Protein AF-A0A8T1TJN2-F1 (afdb_monomer_lite)

Organism: NCBI:txid29920

Sequence (98 aa):
RSKHPNYESDMRDASIAASGTLLPWVSQKASNRFAWVRWVVTGNLLLSFCESKETRQYTKLNPISVTTLTSLMEALTKAVETTIGEEMSDDFGLIMDG

Foldseek 3Di:
DVVCPCVVVVQVVCCVVPPNDPVVVDDLVRVLLVVLLCCCVVVVHDLCLLVDPVCVVPDPRDRDDSVRNVVVVVVVVVVVVVVVVVVDDPDDDDDDDD

Radius of gyration: 18.53 Å; chains: 1; bounding box: 46×30×45 Å

pLDDT: mean 88.86, std 12.35, range [51.56, 98.31]

Structure (mmCIF, N/CA/C/O backbone):
data_AF-A0A8T1TJN2-F1
#
_entry.id   AF-A0A8T1TJN2-F1
#
loop_
_atom_site.group_PDB
_atom_site.id
_atom_site.type_symbol
_atom_site.label_atom_id
_atom_site.label_alt_id
_atom_site.label_comp_id
_atom_site.label_asym_id
_atom_site.label_entity_id
_atom_site.label_seq_id
_atom_site.pdbx_PDB_ins_code
_atom_site.Cart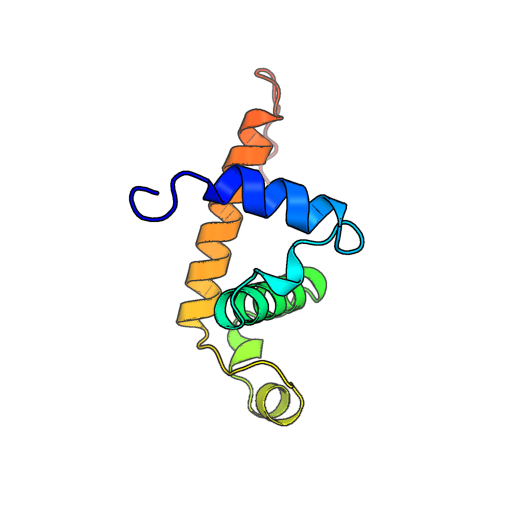n_x
_atom_site.Cartn_y
_atom_site.Cartn_z
_atom_site.occupancy
_atom_site.B_iso_or_equiv
_atom_site.auth_seq_id
_atom_site.auth_comp_id
_atom_site.auth_asym_id
_atom_site.auth_atom_id
_atom_site.pdbx_PDB_model_num
ATOM 1 N N . ARG A 1 1 ? 25.020 2.549 7.844 1.00 51.56 1 ARG A N 1
ATOM 2 C CA . ARG A 1 1 ? 26.059 1.666 7.256 1.00 51.56 1 ARG A CA 1
ATOM 3 C C . ARG A 1 1 ? 27.437 1.817 7.934 1.00 51.56 1 ARG A C 1
ATOM 5 O O . ARG A 1 1 ? 28.106 0.812 8.065 1.00 51.56 1 ARG A O 1
ATOM 12 N N . SER A 1 2 ? 27.843 2.985 8.469 1.00 58.06 2 SER A N 1
ATOM 13 C CA . SER A 1 2 ? 29.153 3.173 9.152 1.00 58.06 2 SER A CA 1
ATOM 14 C C . SER A 1 2 ? 29.291 2.583 10.568 1.00 58.06 2 SER A C 1
ATOM 16 O O . SER A 1 2 ? 30.381 2.593 11.128 1.00 58.06 2 SER A O 1
ATOM 18 N N . LYS A 1 3 ? 28.202 2.095 11.175 1.00 70.94 3 LYS A N 1
ATOM 19 C CA . LYS A 1 3 ? 28.193 1.569 12.555 1.00 70.94 3 LYS A CA 1
ATOM 20 C C . LYS A 1 3 ? 28.354 0.045 12.640 1.00 70.94 3 LYS A C 1
ATOM 22 O O . LYS A 1 3 ? 28.657 -0.453 13.712 1.00 70.94 3 LYS A O 1
ATOM 27 N N . HIS A 1 4 ? 28.165 -0.668 11.527 1.00 70.12 4 HIS A N 1
ATOM 28 C CA . HIS A 1 4 ? 28.251 -2.130 11.455 1.00 70.12 4 HIS A CA 1
ATOM 29 C C . HIS A 1 4 ? 28.940 -2.528 10.143 1.00 70.12 4 HI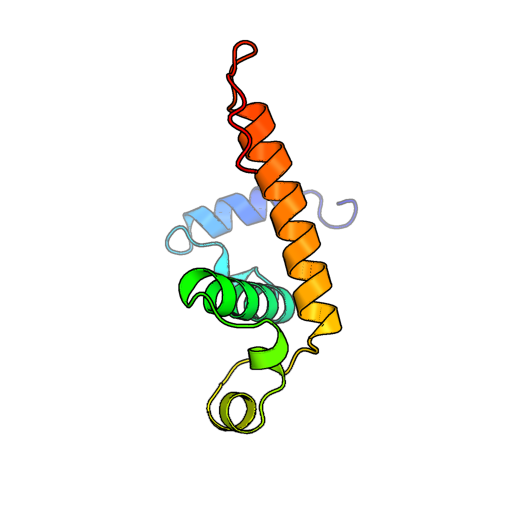S A C 1
ATOM 31 O O . HIS A 1 4 ? 28.258 -2.772 9.146 1.00 70.12 4 HIS A O 1
ATOM 37 N N . PRO A 1 5 ? 30.286 -2.523 10.112 1.00 79.88 5 PRO A N 1
ATOM 38 C CA . PRO A 1 5 ? 31.070 -2.784 8.901 1.00 79.88 5 PRO A CA 1
ATOM 39 C C . PRO A 1 5 ? 30.817 -4.177 8.311 1.00 79.88 5 PRO A C 1
ATOM 41 O O . PRO A 1 5 ? 30.905 -4.367 7.105 1.00 79.88 5 PRO A O 1
ATOM 44 N N . ASN A 1 6 ? 30.471 -5.133 9.168 1.00 82.94 6 ASN A N 1
ATOM 45 C CA . ASN A 1 6 ? 30.205 -6.529 8.845 1.00 82.94 6 ASN A CA 1
ATOM 46 C C . ASN A 1 6 ? 28.710 -6.852 8.680 1.00 82.94 6 ASN A C 1
ATOM 48 O O . ASN A 1 6 ? 28.384 -8.009 8.443 1.00 82.94 6 ASN A O 1
ATOM 52 N N . TYR A 1 7 ? 27.810 -5.860 8.753 1.00 77.12 7 TYR A N 1
ATOM 53 C CA . TYR A 1 7 ? 26.354 -6.070 8.721 1.00 77.12 7 TYR A CA 1
ATOM 54 C C . TYR A 1 7 ? 25.905 -6.986 7.583 1.00 77.12 7 TYR A C 1
ATOM 56 O O . TYR A 1 7 ? 25.098 -7.876 7.801 1.00 77.12 7 TYR A O 1
ATOM 64 N N . GLU A 1 8 ? 26.436 -6.787 6.378 1.00 74.50 8 GLU A N 1
ATOM 65 C CA . GLU A 1 8 ? 26.049 -7.579 5.208 1.00 74.50 8 GLU A CA 1
ATOM 66 C C . GLU A 1 8 ? 26.548 -9.020 5.261 1.00 74.50 8 GLU A C 1
ATOM 68 O O . GLU A 1 8 ? 25.870 -9.904 4.743 1.00 74.50 8 GLU A O 1
ATOM 73 N N . SER A 1 9 ? 27.710 -9.257 5.877 1.00 78.12 9 SER A N 1
ATOM 74 C CA . SER A 1 9 ? 28.226 -10.611 6.095 1.00 78.12 9 SER A CA 1
ATOM 75 C C . SER A 1 9 ? 27.384 -11.313 7.151 1.00 78.12 9 SER A C 1
ATOM 77 O O . SER A 1 9 ? 26.815 -12.361 6.870 1.00 78.12 9 SER A O 1
ATOM 79 N N . ASP A 1 10 ? 27.192 -10.665 8.302 1.00 73.56 10 ASP A N 1
ATOM 80 C CA . ASP A 1 10 ? 26.393 -11.191 9.408 1.00 73.56 10 ASP A CA 1
ATOM 81 C C . ASP A 1 10 ? 24.952 -11.498 8.957 1.00 73.56 10 ASP A C 1
ATOM 83 O O . ASP A 1 10 ? 24.377 -12.514 9.344 1.00 73.56 10 ASP A O 1
ATOM 87 N N . MET A 1 11 ? 24.367 -10.655 8.092 1.00 73.12 11 MET A N 1
ATOM 88 C CA . MET A 1 11 ? 23.038 -10.892 7.521 1.00 73.12 11 MET A CA 1
ATOM 89 C C . MET A 1 11 ? 22.999 -12.106 6.589 1.00 73.12 11 MET A C 1
ATOM 91 O O . MET A 1 11 ? 22.032 -12.866 6.630 1.00 73.12 11 MET A O 1
ATOM 95 N N . ARG A 1 12 ? 24.010 -12.280 5.726 1.00 72.38 12 ARG A N 1
ATOM 96 C CA . ARG A 1 12 ? 24.088 -13.434 4.817 1.00 72.38 12 ARG A CA 1
ATOM 97 C C . ARG A 1 12 ? 24.276 -14.724 5.601 1.00 72.38 12 ARG A C 1
ATOM 99 O O . ARG A 1 12 ? 23.542 -15.677 5.359 1.00 72.38 12 ARG A O 1
ATOM 106 N N . ASP A 1 13 ? 25.173 -14.723 6.578 1.00 71.62 13 ASP A N 1
ATOM 107 C CA . ASP A 1 13 ? 25.452 -15.890 7.414 1.00 71.62 13 ASP A CA 1
ATOM 108 C C . ASP A 1 13 ? 24.221 -16.277 8.246 1.00 71.62 13 ASP A C 1
ATOM 110 O O . ASP A 1 13 ? 23.832 -17.446 8.289 1.00 71.62 13 ASP A O 1
ATOM 114 N N . ALA A 1 14 ? 23.523 -15.292 8.824 1.00 65.12 14 ALA A N 1
ATOM 115 C CA . ALA A 1 14 ? 22.273 -15.526 9.543 1.00 65.12 14 ALA A CA 1
ATOM 116 C C . ALA A 1 14 ? 21.146 -16.023 8.623 1.00 65.12 14 ALA A C 1
ATOM 118 O O . ALA A 1 14 ? 20.384 -16.902 9.021 1.00 65.12 14 ALA A O 1
ATOM 119 N N . SER A 1 15 ? 21.038 -15.505 7.396 1.00 61.50 15 SER A N 1
ATOM 120 C CA . SER A 1 15 ? 20.061 -15.973 6.403 1.00 61.50 15 SER A CA 1
ATOM 121 C C . SER A 1 15 ? 20.293 -17.431 6.000 1.00 61.50 15 SER A C 1
ATOM 123 O O . SER A 1 15 ? 19.330 -18.159 5.765 1.00 61.50 15 SER A O 1
ATOM 125 N N . ILE A 1 16 ? 21.557 -17.856 5.918 1.00 61.16 16 ILE A N 1
ATOM 126 C CA . ILE A 1 16 ? 21.946 -19.235 5.597 1.00 61.16 16 ILE A CA 1
ATOM 127 C C . ILE A 1 16 ? 21.686 -20.163 6.796 1.00 61.16 16 ILE A C 1
ATOM 129 O O . ILE A 1 16 ? 21.185 -21.270 6.615 1.00 61.16 16 ILE A O 1
ATOM 133 N N . ALA A 1 17 ? 21.967 -19.710 8.022 1.00 62.81 17 ALA A N 1
ATOM 134 C CA . ALA A 1 17 ? 21.786 -20.501 9.241 1.00 62.81 17 ALA A CA 1
ATOM 135 C C . ALA A 1 17 ? 20.319 -20.606 9.712 1.00 62.81 17 ALA A C 1
ATOM 137 O O . ALA A 1 17 ? 19.933 -21.603 10.324 1.00 62.81 17 ALA A O 1
ATOM 138 N N . ALA A 1 18 ? 19.483 -19.600 9.438 1.00 57.84 18 ALA A N 1
ATOM 139 C CA . ALA A 1 18 ? 18.106 -19.516 9.925 1.00 57.84 18 ALA A CA 1
ATOM 140 C C . ALA A 1 18 ? 17.082 -19.840 8.826 1.00 57.84 18 ALA A C 1
ATOM 142 O O . ALA A 1 18 ? 16.457 -18.940 8.277 1.00 57.84 18 ALA A O 1
ATOM 143 N N . SER A 1 19 ? 16.876 -21.124 8.508 1.00 60.50 19 SER A N 1
ATOM 144 C CA . SER A 1 19 ? 15.769 -21.607 7.644 1.00 60.50 19 SER A CA 1
ATOM 145 C C . SER A 1 19 ? 15.563 -20.854 6.306 1.00 60.50 19 SER A C 1
ATOM 147 O O . SER A 1 19 ? 14.476 -20.914 5.736 1.00 60.50 19 SER A O 1
ATOM 149 N N . GLY A 1 20 ? 16.564 -20.118 5.805 1.00 66.50 20 GLY A N 1
ATOM 150 C CA . GLY A 1 20 ? 16.449 -19.287 4.605 1.00 66.50 20 GLY A CA 1
ATOM 151 C C . GLY A 1 20 ? 15.561 -18.039 4.734 1.00 66.50 20 GLY A C 1
ATOM 152 O O . GLY A 1 20 ? 15.124 -17.526 3.706 1.00 66.50 20 GLY A O 1
ATOM 153 N N . THR A 1 21 ? 15.244 -17.544 5.942 1.00 66.75 21 THR A N 1
ATOM 154 C CA . THR A 1 21 ? 14.315 -16.407 6.105 1.00 66.75 21 THR A CA 1
ATOM 155 C C . THR A 1 21 ? 14.874 -15.259 6.948 1.00 66.75 21 THR A C 1
ATOM 157 O O . THR A 1 21 ? 15.407 -15.448 8.039 1.00 66.75 21 THR A O 1
ATOM 160 N N . LEU A 1 22 ? 14.680 -14.027 6.466 1.00 74.62 22 LEU A N 1
ATOM 161 C CA . LEU A 1 22 ? 15.127 -12.797 7.134 1.00 74.62 22 LEU A CA 1
ATOM 162 C C . LEU A 1 22 ? 14.120 -12.241 8.152 1.00 74.62 22 LEU A C 1
ATOM 164 O O . LEU A 1 22 ? 14.388 -11.224 8.787 1.00 74.62 22 LEU A O 1
ATOM 168 N N . LEU A 1 23 ? 12.969 -12.895 8.331 1.00 72.94 23 LEU A N 1
ATOM 169 C CA . LEU A 1 23 ? 11.891 -12.448 9.223 1.00 72.94 23 LEU A CA 1
ATOM 170 C C . LEU A 1 23 ?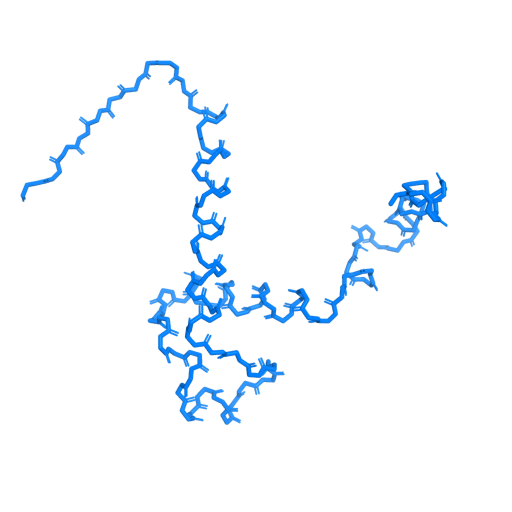 12.341 -12.108 10.656 1.00 72.94 23 LEU A C 1
ATOM 172 O O . LEU A 1 23 ? 11.852 -11.099 11.165 1.00 72.94 23 LEU A O 1
ATOM 176 N N . PRO A 1 24 ? 13.275 -12.844 11.300 1.00 77.62 24 PRO A N 1
ATOM 177 C CA . PRO A 1 24 ? 13.752 -12.489 12.642 1.00 77.62 24 PRO A CA 1
ATOM 178 C C . PRO A 1 24 ? 14.420 -11.108 12.727 1.00 77.62 24 PRO A C 1
ATOM 180 O O . PRO A 1 24 ? 14.493 -10.525 13.805 1.00 77.62 24 PRO A O 1
ATOM 183 N N . TRP A 1 25 ? 14.897 -10.578 11.598 1.00 78.25 25 TRP A N 1
ATOM 184 C CA . TRP A 1 25 ? 15.633 -9.316 11.506 1.00 78.25 25 TRP A CA 1
ATOM 185 C C . TRP A 1 25 ? 14.764 -8.142 11.039 1.00 78.25 25 TRP A C 1
ATOM 187 O O . TRP A 1 25 ? 15.201 -6.990 11.062 1.00 78.25 25 TRP A O 1
ATOM 197 N N . VAL A 1 26 ? 13.524 -8.406 10.617 1.00 85.81 26 VAL A N 1
ATOM 198 C CA . VAL A 1 26 ? 12.585 -7.362 10.203 1.00 85.81 26 VAL A CA 1
ATOM 199 C C . VAL A 1 26 ? 11.942 -6.746 11.441 1.00 85.81 26 VAL A C 1
ATOM 201 O O . VAL A 1 26 ? 11.370 -7.437 12.281 1.00 85.81 26 VAL A O 1
ATOM 204 N N . SER A 1 27 ? 11.992 -5.414 11.553 1.00 91.25 27 SER A N 1
ATOM 205 C CA . SER A 1 27 ? 11.331 -4.726 12.668 1.00 91.25 27 SER A CA 1
ATOM 206 C C . SER A 1 27 ? 9.827 -5.022 12.696 1.00 91.25 27 SER A C 1
ATOM 208 O O . SER A 1 27 ? 9.162 -5.005 11.657 1.00 91.25 27 SER A O 1
ATOM 210 N N . GLN A 1 28 ? 9.253 -5.168 13.893 1.00 90.69 28 GLN A N 1
ATOM 211 C CA . GLN A 1 28 ? 7.812 -5.402 14.053 1.00 90.69 28 GLN A CA 1
ATOM 212 C C . GLN A 1 28 ? 6.959 -4.328 13.356 1.00 90.69 28 GLN A C 1
ATOM 214 O O . GLN A 1 28 ? 5.892 -4.614 12.815 1.00 90.69 28 GLN A O 1
ATOM 219 N N . LYS A 1 29 ? 7.444 -3.080 13.331 1.00 92.88 29 LYS A N 1
ATOM 220 C CA . LYS A 1 29 ? 6.789 -1.962 12.641 1.00 92.88 29 LYS A CA 1
ATOM 221 C C . LYS A 1 29 ? 6.726 -2.182 11.127 1.00 92.88 29 LYS A C 1
ATOM 223 O O . LYS A 1 29 ? 5.683 -1.921 10.531 1.00 92.88 29 LYS A O 1
ATOM 228 N N . ALA A 1 30 ? 7.814 -2.647 10.515 1.00 93.25 30 ALA A N 1
ATOM 229 C CA . ALA A 1 30 ? 7.850 -2.961 9.088 1.00 93.25 30 ALA A CA 1
ATOM 230 C C . ALA A 1 30 ? 6.943 -4.157 8.767 1.00 93.25 30 ALA A C 1
ATOM 232 O O . ALA A 1 30 ? 6.110 -4.052 7.870 1.00 93.25 30 ALA A O 1
ATOM 233 N N . SER A 1 31 ? 7.009 -5.225 9.568 1.00 93.31 31 SER A N 1
ATOM 234 C CA . SER A 1 31 ? 6.133 -6.396 9.426 1.00 93.31 31 SER A CA 1
ATOM 235 C C . SER A 1 31 ? 4.651 -6.023 9.515 1.00 93.31 31 SER A C 1
ATOM 237 O O . SER A 1 31 ? 3.852 -6.463 8.693 1.00 93.31 31 SER A O 1
ATOM 239 N N . ASN A 1 32 ? 4.277 -5.150 10.458 1.00 96.38 32 ASN A N 1
ATOM 240 C CA . ASN A 1 32 ? 2.899 -4.679 10.604 1.00 96.38 32 ASN A CA 1
ATOM 241 C C . ASN A 1 32 ? 2.415 -3.890 9.380 1.00 96.38 32 ASN A C 1
ATOM 243 O O . ASN A 1 32 ? 1.301 -4.097 8.909 1.00 96.38 32 ASN A O 1
ATOM 247 N N . ARG A 1 33 ? 3.251 -2.987 8.854 1.00 96.62 33 ARG A N 1
ATOM 248 C CA . ARG A 1 33 ? 2.931 -2.205 7.648 1.00 96.62 33 ARG A CA 1
ATOM 249 C C . ARG A 1 33 ? 2.749 -3.109 6.433 1.00 96.62 33 ARG A C 1
ATOM 251 O O . ARG A 1 33 ? 1.761 -2.966 5.723 1.00 96.62 33 ARG A O 1
ATOM 258 N N . PHE A 1 34 ? 3.666 -4.055 6.239 1.00 95.75 34 PHE A N 1
ATOM 259 C CA . PHE A 1 34 ? 3.579 -5.030 5.158 1.00 95.75 34 PHE A CA 1
ATOM 260 C C . PHE A 1 34 ? 2.304 -5.876 5.257 1.00 95.75 34 PHE A C 1
ATOM 262 O O . PHE A 1 34 ? 1.608 -6.044 4.260 1.00 95.75 34 PHE A O 1
ATOM 269 N N . ALA A 1 35 ? 1.953 -6.352 6.455 1.00 97.00 35 ALA A N 1
ATOM 270 C CA . ALA A 1 35 ? 0.739 -7.136 6.665 1.00 97.00 35 ALA A CA 1
ATOM 271 C C . ALA A 1 35 ? -0.537 -6.358 6.297 1.00 97.00 35 ALA A C 1
ATOM 273 O O . ALA A 1 35 ? -1.410 -6.912 5.633 1.00 97.00 35 ALA A O 1
ATOM 274 N N . TRP A 1 36 ? -0.628 -5.074 6.667 1.00 98.12 36 TRP A N 1
ATOM 275 C CA . TRP A 1 36 ? -1.758 -4.219 6.290 1.00 98.12 36 TRP A CA 1
ATOM 276 C C . TRP A 1 36 ? -1.878 -4.026 4.778 1.00 98.12 36 TRP A C 1
ATOM 278 O O . TRP A 1 36 ? -2.959 -4.218 4.226 1.00 98.12 36 TRP A O 1
ATOM 288 N N . VAL A 1 37 ? -0.773 -3.681 4.113 1.00 97.88 37 VAL A N 1
ATOM 289 C CA . VAL A 1 37 ? -0.742 -3.486 2.656 1.00 97.88 37 VAL A CA 1
ATOM 290 C C . VAL A 1 37 ? -1.118 -4.777 1.935 1.00 97.88 37 VAL A C 1
ATOM 292 O O . VAL A 1 37 ? -2.010 -4.773 1.091 1.00 97.88 37 VAL A O 1
ATOM 295 N N . ARG A 1 38 ? -0.508 -5.904 2.321 1.00 97.50 38 ARG A N 1
ATOM 296 C CA . ARG A 1 38 ? -0.812 -7.215 1.742 1.00 97.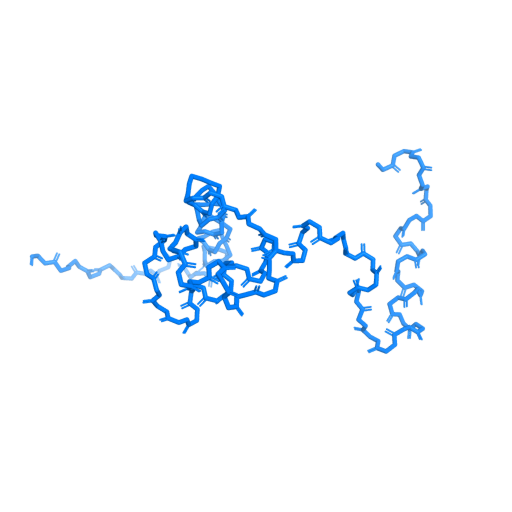50 38 ARG A CA 1
ATOM 297 C C . ARG A 1 38 ? -2.291 -7.561 1.877 1.00 97.50 38 ARG A C 1
ATOM 299 O O . ARG A 1 38 ? -2.890 -8.009 0.910 1.00 97.50 38 ARG A O 1
ATOM 306 N N . TRP A 1 39 ? -2.880 -7.358 3.054 1.00 97.75 39 TRP A N 1
ATOM 307 C CA . TRP A 1 39 ? -4.287 -7.688 3.276 1.00 97.75 39 TRP A CA 1
ATOM 308 C C . TRP A 1 39 ? -5.210 -6.864 2.377 1.00 97.75 39 TRP A C 1
ATOM 310 O O . TRP A 1 39 ? -6.075 -7.421 1.708 1.00 97.75 39 TRP A O 1
ATOM 320 N N . VAL A 1 40 ? -4.988 -5.554 2.311 1.00 97.62 40 VAL A N 1
ATOM 321 C CA . VAL A 1 40 ? -5.806 -4.639 1.507 1.00 97.62 40 VAL A CA 1
ATOM 322 C C . VAL A 1 40 ? -5.699 -4.960 0.018 1.00 97.62 40 VAL A C 1
ATOM 324 O O . VAL A 1 40 ? -6.725 -5.064 -0.648 1.00 97.62 40 VAL A O 1
ATOM 327 N N . VAL A 1 41 ? -4.483 -5.198 -0.482 1.00 96.94 41 VAL A N 1
ATOM 328 C CA . VAL A 1 41 ? -4.232 -5.542 -1.890 1.00 96.94 41 VAL A CA 1
ATOM 329 C C . VAL A 1 41 ? -4.819 -6.907 -2.244 1.00 96.94 41 VAL A C 1
ATOM 331 O O . VAL A 1 41 ? -5.586 -7.020 -3.193 1.00 96.94 41 VAL A O 1
ATOM 334 N N . THR A 1 42 ? -4.498 -7.956 -1.480 1.00 97.62 42 THR A N 1
ATOM 335 C CA . THR A 1 42 ? -4.962 -9.320 -1.788 1.00 97.62 42 THR A CA 1
ATOM 336 C C . THR A 1 42 ? -6.471 -9.477 -1.591 1.00 97.62 42 THR A C 1
ATOM 338 O O . THR A 1 42 ? -7.099 -10.267 -2.286 1.00 97.62 42 THR A O 1
ATOM 341 N N . GLY A 1 43 ? -7.060 -8.732 -0.654 1.00 96.81 43 GLY A N 1
ATOM 342 C CA . GLY A 1 43 ? -8.500 -8.734 -0.408 1.00 96.81 43 GLY A CA 1
ATOM 343 C C . GLY A 1 43 ? -9.295 -7.754 -1.271 1.00 96.81 43 GLY A C 1
ATOM 344 O O . GLY A 1 43 ? -10.512 -7.715 -1.121 1.00 96.81 43 GLY A O 1
ATOM 345 N N . ASN A 1 44 ? -8.639 -6.951 -2.120 1.00 96.75 44 ASN A N 1
ATOM 346 C CA . ASN A 1 44 ? -9.252 -5.848 -2.868 1.00 96.75 44 ASN A CA 1
ATOM 347 C C . ASN A 1 44 ? -10.174 -4.972 -1.990 1.00 96.75 44 ASN A C 1
ATOM 349 O O . ASN A 1 44 ? -11.337 -4.722 -2.311 1.00 96.75 44 ASN A O 1
ATOM 353 N N . LEU A 1 45 ? -9.670 -4.576 -0.819 1.00 97.06 45 LEU A N 1
ATOM 354 C CA . LEU A 1 45 ? -10.438 -3.848 0.191 1.00 97.06 45 LEU A CA 1
ATOM 355 C C . LEU A 1 45 ? -10.233 -2.337 0.059 1.00 97.06 45 LEU A C 1
ATOM 357 O O . LEU A 1 45 ? -9.182 -1.862 -0.367 1.00 97.06 45 LEU A O 1
ATOM 361 N N . LEU A 1 46 ? -11.223 -1.563 0.508 1.00 96.94 46 LEU A N 1
ATOM 362 C CA . LEU A 1 46 ? -11.088 -0.110 0.626 1.00 96.94 46 LEU A CA 1
ATOM 363 C C . LEU A 1 46 ? -9.975 0.255 1.617 1.00 96.94 46 LEU A C 1
ATOM 365 O O . LEU A 1 46 ? -9.835 -0.385 2.656 1.00 96.94 46 LEU A O 1
ATOM 369 N N . LEU A 1 47 ? -9.247 1.351 1.377 1.00 96.38 47 LEU A N 1
ATOM 370 C CA . LEU A 1 47 ? -8.214 1.816 2.318 1.00 96.38 47 LEU A CA 1
ATOM 371 C C . LEU A 1 47 ? -8.795 2.175 3.697 1.00 96.38 47 LEU A C 1
ATOM 373 O O . LEU A 1 47 ? -8.139 1.969 4.715 1.00 96.38 47 LEU A O 1
ATOM 377 N N . SER A 1 48 ? -10.051 2.639 3.740 1.00 96.81 48 SER A N 1
ATOM 378 C CA . SER A 1 48 ? -10.798 2.919 4.977 1.00 96.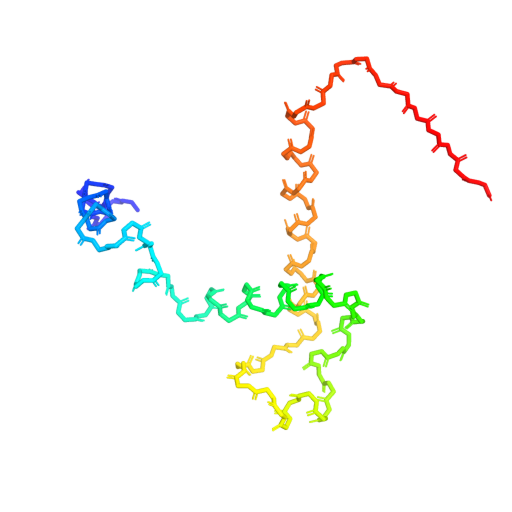81 48 SER A CA 1
ATOM 379 C C . SER A 1 48 ? -11.025 1.689 5.858 1.00 96.81 48 SER A C 1
ATOM 381 O O . SER A 1 48 ? -11.288 1.832 7.054 1.00 96.81 48 SER A O 1
ATOM 383 N N . PHE A 1 49 ? -10.862 0.481 5.309 1.00 97.31 49 PHE A N 1
ATOM 384 C CA . PHE A 1 49 ? -10.979 -0.779 6.037 1.00 97.31 49 PHE A CA 1
ATOM 385 C C . PHE A 1 49 ? -10.117 -0.798 7.300 1.00 97.31 49 PHE A C 1
ATOM 387 O O . PHE A 1 49 ? -10.577 -1.250 8.351 1.00 97.31 49 PHE A O 1
ATOM 394 N N . CYS A 1 50 ? -8.898 -0.251 7.229 1.00 96.50 50 CYS A N 1
ATOM 395 C CA . CYS A 1 50 ? -7.963 -0.306 8.344 1.00 96.50 50 CYS A CA 1
ATOM 396 C C . CYS A 1 50 ? -8.477 0.436 9.587 1.00 96.50 50 CYS A C 1
ATOM 398 O O . CYS A 1 50 ? -8.131 0.034 10.691 1.00 96.50 50 CYS A O 1
ATOM 400 N N . GLU A 1 51 ? -9.320 1.463 9.445 1.00 97.75 51 GLU A N 1
ATOM 401 C CA . GLU A 1 51 ? -9.878 2.250 10.555 1.00 97.75 51 GLU A CA 1
ATOM 402 C C . GLU A 1 51 ? -11.268 1.794 11.020 1.00 97.75 51 GLU A C 1
ATOM 404 O O . GLU A 1 51 ? -11.748 2.282 12.045 1.00 97.75 51 GLU A O 1
ATOM 409 N N . SER A 1 52 ? -11.902 0.840 10.331 1.00 97.31 52 SER A N 1
ATOM 410 C CA . SER A 1 52 ? -13.216 0.321 10.738 1.00 97.31 52 SER A CA 1
ATOM 411 C C . SER A 1 52 ? -13.174 -0.326 12.128 1.00 97.31 52 SER A C 1
ATOM 413 O O . SER A 1 52 ? -12.222 -1.028 12.485 1.00 97.31 52 SER A O 1
ATOM 415 N N . LYS A 1 53 ? -14.219 -0.089 12.932 1.00 97.00 53 LYS A N 1
ATOM 416 C CA . LYS A 1 53 ? -14.284 -0.556 14.326 1.00 97.00 53 LYS A CA 1
ATOM 417 C C . LYS A 1 53 ? -14.237 -2.077 14.405 1.00 97.00 53 LYS A C 1
ATOM 419 O O . LYS A 1 53 ? -13.515 -2.627 15.230 1.00 97.00 53 LYS A O 1
ATOM 424 N N . GLU A 1 54 ? -14.950 -2.737 13.505 1.00 97.00 54 GLU A N 1
ATOM 425 C CA . GLU A 1 54 ? -15.031 -4.185 13.384 1.00 97.00 54 GLU A CA 1
ATOM 426 C C . GLU A 1 54 ? -13.645 -4.759 13.071 1.00 97.00 54 GLU A C 1
ATOM 428 O O . GLU A 1 54 ? -13.155 -5.639 13.774 1.00 97.00 54 GLU A O 1
ATOM 433 N N . THR A 1 55 ? -12.939 -4.198 12.086 1.00 96.69 55 THR A N 1
ATOM 434 C CA . THR A 1 55 ? -11.585 -4.662 11.748 1.00 96.69 55 THR A CA 1
ATOM 435 C C . THR A 1 55 ? -10.627 -4.469 12.910 1.00 96.69 55 THR A C 1
ATOM 437 O O . THR A 1 55 ? -9.860 -5.376 13.220 1.00 96.69 55 THR A O 1
ATOM 440 N N . ARG A 1 56 ? -10.685 -3.320 13.593 1.00 96.50 56 ARG A N 1
ATOM 441 C CA . ARG A 1 56 ? -9.873 -3.053 14.789 1.00 96.50 56 ARG A CA 1
ATOM 442 C C . ARG A 1 56 ? -10.160 -4.029 15.925 1.00 96.50 56 ARG A C 1
ATOM 444 O O . ARG A 1 56 ? -9.237 -4.377 16.650 1.00 96.50 56 ARG A O 1
ATOM 451 N N . GLN A 1 57 ? -11.410 -4.459 16.071 1.00 97.69 57 GLN A N 1
ATOM 452 C CA . GLN A 1 57 ? -11.825 -5.407 17.099 1.00 97.69 57 GLN A CA 1
ATOM 453 C C . GLN A 1 57 ? -11.313 -6.826 16.822 1.00 97.69 57 GLN A C 1
ATOM 455 O O . GLN A 1 57 ? -10.962 -7.537 17.762 1.00 97.69 57 GLN A O 1
ATOM 460 N N . TYR A 1 58 ? -11.273 -7.241 15.554 1.00 97.00 58 TYR A N 1
ATOM 461 C CA . TYR A 1 58 ? -10.954 -8.624 15.185 1.00 97.00 58 TYR A CA 1
ATOM 462 C C . TYR A 1 58 ? -9.513 -8.840 14.701 1.00 97.00 58 TYR A C 1
ATOM 464 O O . TYR A 1 58 ? -9.047 -9.980 14.647 1.00 97.00 58 TYR A O 1
ATOM 472 N N . THR A 1 59 ? -8.777 -7.782 14.361 1.00 96.56 59 THR A N 1
ATOM 473 C CA . THR A 1 59 ? -7.381 -7.887 13.919 1.00 96.56 59 THR A CA 1
ATOM 474 C C . THR A 1 59 ? -6.396 -7.974 15.084 1.00 96.56 59 THR A C 1
ATOM 476 O O . THR A 1 59 ? -6.590 -7.385 16.143 1.00 96.56 59 THR A O 1
ATOM 479 N N . LYS A 1 60 ? -5.272 -8.662 14.854 1.00 96.50 60 LYS A N 1
ATOM 480 C CA . LYS A 1 60 ? -4.093 -8.633 15.740 1.00 96.50 60 LYS A CA 1
ATOM 481 C C . LYS A 1 60 ? -3.036 -7.622 15.284 1.00 96.50 60 LYS A C 1
ATOM 483 O O . LYS A 1 60 ? -1.992 -7.498 15.920 1.00 96.50 60 LYS A O 1
ATOM 488 N N . LEU A 1 61 ? -3.262 -6.945 14.158 1.00 97.00 61 LEU A N 1
ATOM 489 C CA . LEU A 1 61 ? -2.334 -5.947 13.638 1.00 97.00 61 LEU A CA 1
ATOM 490 C C . LEU A 1 61 ? -2.418 -4.666 14.464 1.00 97.00 61 LEU A C 1
ATOM 492 O O . LEU A 1 61 ? -3.504 -4.198 14.806 1.00 97.00 61 LEU A O 1
ATOM 496 N N . ASN A 1 62 ? -1.264 -4.052 14.717 1.00 97.44 62 ASN A N 1
ATOM 497 C CA . ASN A 1 62 ? -1.216 -2.751 15.363 1.00 97.44 62 ASN A CA 1
ATOM 498 C C . ASN A 1 62 ? -1.959 -1.724 14.498 1.00 97.44 62 ASN A C 1
ATOM 500 O O . ASN A 1 62 ? -1.721 -1.683 13.278 1.00 97.44 62 ASN A O 1
ATOM 504 N N . PRO A 1 63 ? -2.816 -0.883 15.106 1.00 97.31 63 PRO A N 1
ATOM 505 C CA . PRO A 1 63 ? -3.577 0.113 14.380 1.00 97.31 63 PRO A CA 1
ATOM 506 C C . PRO A 1 63 ? -2.719 1.044 13.511 1.00 97.31 63 PRO A C 1
ATOM 508 O O . PRO A 1 63 ? -1.684 1.540 13.952 1.00 97.31 63 PRO A O 1
ATOM 511 N N . ILE A 1 64 ? -3.172 1.307 12.284 1.00 97.69 64 ILE A N 1
ATOM 512 C CA . ILE A 1 64 ? -2.618 2.321 11.370 1.00 97.69 64 ILE A CA 1
ATOM 513 C C . ILE A 1 64 ? -3.728 3.225 10.849 1.00 97.69 64 ILE A C 1
ATOM 515 O O . ILE A 1 64 ? -4.845 2.749 10.660 1.00 97.69 64 ILE A O 1
ATOM 519 N N . SER A 1 65 ? -3.435 4.497 10.590 1.00 97.94 65 SER A N 1
ATOM 520 C CA . SER A 1 65 ? -4.412 5.386 9.962 1.00 97.94 65 SER A CA 1
ATOM 521 C C . SER A 1 65 ? -4.572 5.103 8.468 1.00 97.94 65 SER A C 1
ATOM 523 O O . SER A 1 65 ? -3.649 4.583 7.830 1.00 97.94 65 SER A O 1
ATOM 525 N N . VAL A 1 66 ? -5.697 5.527 7.894 1.00 98.19 66 VAL A N 1
ATOM 526 C CA . VAL A 1 66 ? -5.910 5.537 6.440 1.00 98.19 66 VAL A CA 1
ATOM 527 C C . VAL A 1 66 ? -4.822 6.361 5.769 1.00 98.19 66 VAL A C 1
ATOM 529 O O . VAL A 1 66 ? -4.205 5.886 4.829 1.00 98.19 66 VAL A O 1
ATOM 532 N N . THR A 1 67 ? -4.485 7.532 6.315 1.00 98.31 67 THR A N 1
ATOM 533 C CA . THR A 1 67 ? -3.409 8.386 5.782 1.00 98.31 67 THR A CA 1
ATOM 534 C C . THR A 1 67 ? -2.057 7.671 5.719 1.00 98.31 67 THR A C 1
ATOM 536 O O . THR A 1 67 ? -1.325 7.805 4.740 1.00 98.31 67 THR A O 1
ATOM 539 N N . THR A 1 68 ? -1.734 6.862 6.733 1.00 98.19 68 THR A N 1
ATOM 540 C CA . THR A 1 68 ? -0.506 6.058 6.746 1.00 98.19 68 THR A CA 1
ATOM 541 C C . THR A 1 68 ? -0.569 4.965 5.687 1.00 98.19 68 THR A C 1
ATOM 543 O O . THR A 1 68 ? 0.410 4.748 4.979 1.00 98.19 68 THR A O 1
ATOM 546 N N . LEU A 1 69 ? -1.704 4.270 5.579 1.00 97.75 69 LEU A N 1
ATOM 547 C CA . LEU A 1 69 ? -1.887 3.212 4.593 1.00 97.75 69 LEU A CA 1
ATOM 548 C C . LEU A 1 69 ? -1.824 3.758 3.160 1.00 97.75 69 LEU A C 1
ATOM 550 O O . LEU A 1 69 ? -1.146 3.164 2.332 1.00 97.75 69 LEU A O 1
ATOM 554 N N . THR A 1 70 ? -2.448 4.903 2.887 1.00 98.25 70 THR A N 1
ATOM 555 C CA . THR A 1 70 ? -2.387 5.585 1.589 1.00 98.25 70 THR A CA 1
ATOM 556 C C . THR A 1 70 ? -0.949 5.914 1.207 1.00 98.25 70 THR A C 1
ATOM 558 O O . THR A 1 70 ? -0.513 5.537 0.128 1.00 98.25 70 THR A O 1
ATOM 561 N N . SER A 1 71 ? -0.167 6.511 2.113 1.00 98.31 71 SER A N 1
ATOM 562 C CA . SER A 1 71 ? 1.246 6.808 1.840 1.00 98.31 71 SER A CA 1
ATOM 563 C C . SER A 1 71 ? 2.072 5.547 1.543 1.00 98.31 71 SER A C 1
ATOM 565 O O . SER A 1 71 ? 2.959 5.570 0.691 1.00 98.31 71 SER A O 1
ATOM 567 N N . LEU A 1 72 ? 1.778 4.427 2.215 1.00 97.69 72 LEU A N 1
ATOM 568 C CA . LEU A 1 72 ? 2.422 3.143 1.923 1.00 97.69 72 LEU A CA 1
ATOM 569 C C . LEU A 1 72 ? 2.007 2.591 0.557 1.00 97.69 72 LEU A C 1
ATOM 571 O O . LEU A 1 72 ? 2.861 2.072 -0.154 1.00 97.69 72 LEU A O 1
ATOM 575 N N . MET A 1 73 ? 0.728 2.708 0.196 1.00 97.75 73 MET A N 1
ATOM 576 C CA . MET A 1 73 ? 0.216 2.298 -1.112 1.00 97.75 73 MET A CA 1
ATOM 577 C C . MET A 1 73 ? 0.842 3.123 -2.235 1.00 97.75 73 MET A C 1
ATOM 579 O O . MET A 1 73 ? 1.314 2.542 -3.197 1.00 97.75 73 MET A O 1
ATOM 583 N N . GLU A 1 74 ? 0.950 4.444 -2.087 1.00 98.12 74 GLU A N 1
ATOM 584 C CA . GLU A 1 74 ? 1.638 5.308 -3.057 1.00 98.12 74 GLU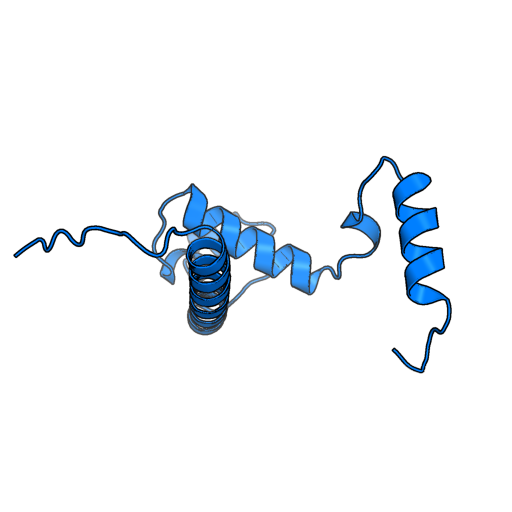 A CA 1
ATOM 585 C C . GLU A 1 74 ? 3.112 4.924 -3.231 1.00 98.12 74 GLU A C 1
ATOM 587 O O . GLU A 1 74 ? 3.620 4.865 -4.349 1.00 98.12 74 GLU A O 1
ATOM 592 N N . ALA A 1 75 ? 3.813 4.650 -2.126 1.00 97.62 75 ALA A N 1
ATOM 593 C CA . ALA A 1 75 ? 5.200 4.200 -2.177 1.00 97.62 75 ALA A CA 1
ATOM 594 C C . ALA A 1 75 ? 5.332 2.820 -2.842 1.00 97.62 75 ALA A C 1
ATOM 596 O O . ALA A 1 75 ? 6.276 2.600 -3.599 1.00 97.62 75 ALA A O 1
ATOM 597 N N . LEU A 1 76 ? 4.388 1.909 -2.581 1.00 96.38 76 LEU A N 1
ATOM 598 C CA . LEU A 1 76 ? 4.338 0.600 -3.227 1.00 96.38 76 LEU A CA 1
ATOM 599 C C . LEU A 1 76 ? 4.080 0.739 -4.729 1.00 96.38 76 LEU A C 1
ATOM 601 O O . LEU A 1 76 ? 4.808 0.134 -5.506 1.00 96.38 76 LEU A O 1
ATOM 605 N N . THR A 1 77 ? 3.098 1.545 -5.132 1.00 97.31 77 THR A N 1
ATOM 606 C CA . THR A 1 77 ? 2.774 1.789 -6.542 1.00 97.31 77 THR A CA 1
ATOM 607 C C . THR A 1 77 ? 3.993 2.308 -7.290 1.00 97.31 77 THR A C 1
ATOM 609 O O . THR A 1 77 ? 4.360 1.720 -8.296 1.00 97.31 77 THR A O 1
ATOM 612 N N . LYS A 1 78 ? 4.700 3.307 -6.748 1.00 98.06 78 LYS A N 1
ATOM 613 C CA . LYS A 1 78 ? 5.940 3.819 -7.356 1.00 98.06 78 LYS A CA 1
ATOM 614 C C . LYS A 1 78 ? 7.016 2.747 -7.499 1.00 98.06 78 LYS A C 1
ATOM 616 O O . LYS A 1 78 ? 7.702 2.699 -8.509 1.00 98.06 78 LYS A O 1
ATOM 621 N N . ALA A 1 79 ? 7.192 1.901 -6.483 1.00 96.94 79 ALA A N 1
ATOM 622 C CA . ALA A 1 79 ? 8.170 0.820 -6.554 1.00 96.94 79 ALA A CA 1
ATOM 623 C C . ALA A 1 79 ? 7.798 -0.204 -7.639 1.00 96.94 79 ALA A C 1
ATOM 625 O O . ALA A 1 79 ? 8.664 -0.623 -8.398 1.00 96.94 79 ALA A O 1
ATOM 626 N N . VAL A 1 80 ? 6.514 -0.560 -7.736 1.00 96.69 80 VAL A N 1
ATOM 627 C CA . VAL A 1 80 ? 5.996 -1.477 -8.759 1.00 96.69 80 VAL A CA 1
ATOM 628 C C . VAL A 1 80 ? 6.114 -0.871 -10.156 1.00 96.69 80 VAL A C 1
ATOM 630 O O . VAL A 1 80 ? 6.570 -1.557 -11.060 1.00 96.69 80 VAL A O 1
ATOM 633 N N . GLU A 1 81 ? 5.769 0.404 -10.335 1.00 96.44 81 GLU A N 1
ATOM 634 C CA . GLU A 1 81 ? 5.945 1.131 -11.599 1.00 96.44 81 GLU A CA 1
ATOM 635 C C . GLU A 1 81 ? 7.405 1.113 -12.055 1.00 96.44 81 GLU A C 1
ATOM 637 O O . GLU A 1 81 ? 7.668 0.810 -13.215 1.00 96.44 81 GLU A O 1
ATOM 642 N N . THR A 1 82 ? 8.355 1.373 -11.150 1.00 97.00 82 THR A N 1
ATOM 643 C CA . THR A 1 82 ? 9.788 1.293 -11.465 1.00 97.00 82 THR A CA 1
ATOM 644 C C . THR A 1 82 ? 10.191 -0.115 -11.891 1.00 97.00 82 THR A C 1
ATOM 646 O O . THR A 1 82 ? 10.821 -0.264 -12.930 1.00 97.00 82 THR A O 1
ATOM 649 N N . THR A 1 83 ? 9.808 -1.151 -11.137 1.00 96.75 83 THR A N 1
ATOM 650 C CA . THR A 1 83 ? 10.155 -2.542 -11.479 1.00 96.75 83 THR A CA 1
ATOM 651 C C . THR A 1 83 ? 9.552 -2.966 -12.813 1.00 96.75 83 THR A C 1
ATOM 653 O O . THR A 1 83 ? 10.244 -3.542 -13.643 1.00 96.75 83 THR A O 1
ATOM 656 N N . ILE A 1 84 ? 8.284 -2.635 -13.061 1.00 94.88 84 ILE A N 1
ATOM 657 C CA . ILE A 1 84 ? 7.645 -2.913 -14.348 1.00 94.88 84 ILE A CA 1
ATOM 658 C C . ILE A 1 84 ? 8.350 -2.135 -15.465 1.00 94.88 84 ILE A C 1
ATOM 660 O O . ILE A 1 84 ? 8.575 -2.688 -16.533 1.00 94.88 84 ILE A O 1
ATOM 664 N N . GLY A 1 85 ? 8.726 -0.877 -15.231 1.00 94.19 85 GLY A N 1
ATOM 665 C CA . GLY A 1 85 ? 9.469 -0.070 -16.199 1.00 94.19 85 GLY A CA 1
ATOM 666 C C . GLY A 1 85 ? 10.841 -0.651 -16.549 1.00 94.19 85 GLY A C 1
ATOM 667 O O . GLY A 1 85 ? 11.255 -0.558 -17.696 1.00 94.19 85 GLY A O 1
ATOM 668 N N . GLU A 1 86 ? 11.521 -1.286 -15.592 1.00 95.31 86 GLU A N 1
ATOM 669 C CA . GLU A 1 86 ? 12.778 -2.013 -15.823 1.00 95.31 86 GLU A CA 1
ATOM 670 C C . GLU A 1 86 ? 12.573 -3.328 -16.603 1.00 95.31 86 GLU A C 1
ATOM 672 O O . GLU A 1 86 ? 13.488 -3.779 -17.291 1.00 95.31 86 GLU A O 1
ATOM 677 N N . GLU A 1 87 ? 11.391 -3.944 -16.503 1.00 94.50 87 GLU A N 1
ATOM 678 C CA . GLU A 1 87 ? 11.033 -5.190 -17.199 1.00 94.50 87 GLU A CA 1
ATOM 679 C C . GLU A 1 87 ? 10.391 -4.965 -18.582 1.00 94.50 87 GLU A C 1
ATOM 681 O O . GLU A 1 87 ? 10.391 -5.875 -19.417 1.00 94.50 87 GLU A O 1
ATOM 686 N N . MET A 1 88 ? 9.820 -3.783 -18.836 1.00 92.06 88 MET A N 1
ATOM 687 C CA . MET A 1 88 ? 9.158 -3.458 -20.101 1.00 92.06 88 MET A CA 1
ATOM 688 C C . MET A 1 88 ? 10.148 -3.346 -21.270 1.00 92.06 88 MET A C 1
ATOM 690 O O . MET A 1 88 ? 11.298 -2.948 -21.118 1.00 92.06 88 MET A O 1
ATOM 694 N N . SER A 1 89 ? 9.665 -3.671 -22.472 1.00 89.31 89 SER A N 1
ATOM 695 C CA . SER A 1 89 ? 10.387 -3.427 -23.725 1.00 89.31 89 SER A CA 1
ATOM 696 C C . SER A 1 89 ? 10.247 -1.966 -24.167 1.00 89.31 89 SER A C 1
ATOM 698 O O . SER A 1 89 ? 9.237 -1.327 -23.870 1.00 89.31 89 SER A O 1
ATOM 700 N N . ASP A 1 90 ? 11.221 -1.472 -24.937 1.00 89.06 90 ASP A N 1
ATOM 701 C CA . ASP A 1 90 ? 11.157 -0.154 -25.586 1.00 89.06 90 ASP A CA 1
ATOM 702 C C . ASP A 1 90 ? 9.949 -0.031 -26.538 1.00 89.06 90 ASP A C 1
ATOM 704 O O . ASP A 1 90 ? 9.408 1.061 -26.719 1.00 89.06 90 ASP A O 1
ATOM 708 N N . ASP A 1 91 ? 9.490 -1.154 -27.102 1.00 91.94 91 ASP A N 1
ATOM 709 C CA . ASP A 1 91 ? 8.302 -1.226 -27.949 1.00 91.94 91 ASP A CA 1
ATOM 710 C C . ASP A 1 91 ? 7.088 -1.705 -27.135 1.00 91.94 91 ASP A C 1
ATOM 712 O O . ASP A 1 91 ? 6.946 -2.892 -26.825 1.00 91.94 91 ASP A O 1
ATOM 716 N N . PHE A 1 92 ? 6.168 -0.790 -26.818 1.00 89.31 92 PHE A N 1
ATOM 717 C CA . PHE A 1 92 ? 4.914 -1.103 -26.127 1.00 89.31 92 PHE A CA 1
ATOM 718 C C . PHE A 1 92 ? 3.706 -0.398 -26.759 1.00 89.31 92 PHE A C 1
ATOM 720 O O . PHE A 1 92 ? 3.807 0.683 -27.339 1.00 89.31 92 PHE A O 1
ATOM 727 N N . GLY A 1 93 ? 2.533 -1.028 -26.650 1.00 91.44 93 GLY A N 1
ATOM 728 C CA . GLY A 1 93 ? 1.258 -0.474 -27.110 1.00 91.44 93 GLY A CA 1
ATOM 729 C C . GLY A 1 93 ? 0.419 0.050 -25.946 1.00 91.44 93 GLY A C 1
ATOM 730 O O . GLY A 1 93 ? 0.299 -0.618 -24.922 1.00 91.44 93 GLY A O 1
ATOM 731 N N . LEU A 1 94 ? -0.191 1.225 -26.112 1.00 91.69 94 LEU A N 1
ATOM 732 C CA . LEU A 1 94 ? -1.137 1.801 -25.154 1.00 91.69 94 LEU A CA 1
ATOM 733 C C . LEU A 1 94 ? -2.571 1.608 -25.657 1.00 91.69 94 LEU A C 1
ATOM 735 O O . LEU A 1 94 ? -2.881 1.950 -26.798 1.00 91.69 94 LEU A O 1
ATOM 739 N N . ILE A 1 95 ? -3.449 1.093 -24.796 1.00 92.75 95 ILE A N 1
ATOM 740 C CA . ILE A 1 95 ? -4.894 1.026 -25.040 1.00 92.75 95 ILE A CA 1
ATOM 741 C C . ILE A 1 95 ? -5.564 1.937 -24.019 1.00 92.75 95 ILE A C 1
ATOM 743 O O . ILE A 1 95 ? -5.397 1.748 -22.817 1.00 92.75 95 ILE A O 1
ATOM 747 N N . MET A 1 96 ? -6.308 2.922 -24.511 1.00 92.00 96 MET A N 1
ATOM 748 C CA . MET A 1 96 ? -7.075 3.850 -23.685 1.00 92.00 96 MET A CA 1
ATOM 749 C C . MET A 1 96 ? -8.520 3.350 -23.628 1.00 92.00 96 MET A C 1
ATOM 751 O O . MET A 1 96 ? -9.130 3.182 -24.688 1.00 92.00 96 MET A O 1
ATOM 755 N N . ASP A 1 97 ? -9.059 3.107 -22.430 1.00 89.94 97 ASP A N 1
ATOM 756 C CA . ASP A 1 97 ? -10.515 3.084 -22.261 1.00 89.94 97 ASP A CA 1
ATOM 757 C C . ASP A 1 97 ? -11.032 4.532 -22.182 1.00 89.94 97 ASP A C 1
ATOM 759 O O . ASP A 1 97 ? -10.287 5.446 -21.814 1.00 89.94 97 ASP A O 1
ATOM 763 N N . GLY A 1 98 ? -12.237 4.758 -22.705 1.00 76.50 98 GLY A N 1
ATOM 764 C CA . GLY A 1 98 ? -12.863 6.076 -22.827 1.00 76.50 98 GLY A CA 1
ATOM 765 C C . GLY A 1 98 ? -14.147 6.161 -22.028 1.00 76.50 98 GLY A C 1
ATOM 766 O O . GLY A 1 98 ? -14.769 5.096 -21.808 1.00 76.50 98 GLY A O 1
#

Secondary structure (DSSP, 8-state):
-TT-TTHHHHHHHHHHHTTT--GGGS-HHHHHHHHHHHHHHHTT--GGGGG-HHHHHH--SPP--HHHHHHHHHHHHHHHHHHHHHHS-S--------